Protein AF-A0A972E9D7-F1 (afdb_monomer)

Radius of gyration: 33.25 Å; Cα contacts (8 Å, |Δi|>4): 206; chains: 1; bounding box: 131×69×53 Å

Foldseek 3Di:
DDDDDDDDDDPPPDPDPPDDDDDPVNV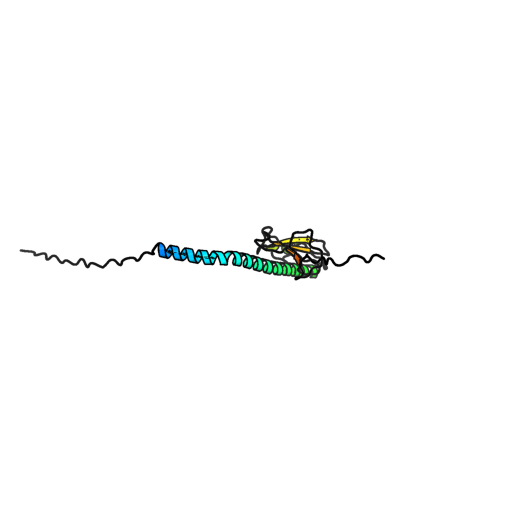VVVVVVVVVVCVVVVVVVQVVLQVQLVVVLVVVLLLQVQLQVVCCVPPVNWGAFPVVSCVVPSDPCQQVDPCHDSQWHKGWPDGDRNWTKIKTHGSDDPGSYQWIWIAIPVSATDTARDPDDQPPPDDHPPDYSPPPPPPDDDDDD

Nearest PDB structures (foldseek):
  5v23-assembly1_A  TM=5.059E-01  e=2.885E-01  Neisseria meningitidis
  8cgm-assembly2_B  TM=4.599E-01  e=3.185E+00  Porphyromonas gingivalis ATCC 33277
  4r4k-assembly1_A  TM=3.263E-01  e=5.896E+00  Bacteroides caccae ATCC 43185
  2ml5-assembly1_A  TM=3.223E-01  e=8.531E+00  Bacteroides ovatus ATCC 8483

Sequence (173 aa):
MQSSYKLQPTGENKPMKKEQGFSLIELLIVVAIIAIIAAIAVPSMLTARMAANESSAIQGCRTVCSAEMAYAAVNNQNFAPIADLVEQNFLDNRFLNTEGFNGYVYVDDDAAATTFAFEANPVQTGSTGRYNFTVAQDLVVRYGTLAPEEALAGQPIGQSADGVSSDEAPPEG

Structure (mmCIF, N/CA/C/O backbone):
data_AF-A0A972E9D7-F1
#
_entry.id   AF-A0A972E9D7-F1
#
loop_
_atom_site.group_PDB
_atom_site.id
_atom_site.type_symbol
_atom_site.label_atom_id
_atom_site.label_alt_id
_atom_site.label_comp_id
_atom_site.label_asym_id
_atom_site.label_entity_id
_atom_site.label_seq_id
_atom_site.pdbx_PDB_ins_code
_atom_site.Cartn_x
_atom_site.Cartn_y
_atom_site.Cartn_z
_atom_site.occupancy
_atom_site.B_iso_or_equiv
_atom_site.auth_seq_id
_atom_site.auth_comp_id
_atom_site.auth_asym_id
_atom_site.auth_atom_id
_atom_site.pdbx_PDB_model_num
ATOM 1 N N . MET A 1 1 ? -90.898 46.926 8.077 1.00 52.28 1 MET A N 1
ATOM 2 C CA . MET A 1 1 ? -90.171 45.731 7.599 1.00 52.28 1 MET A CA 1
ATOM 3 C C . MET A 1 1 ? -89.045 45.441 8.577 1.00 52.28 1 MET A C 1
ATOM 5 O O . MET A 1 1 ? -88.055 46.156 8.581 1.00 52.28 1 MET A O 1
ATOM 9 N N . GLN A 1 2 ? -89.249 44.478 9.478 1.00 50.06 2 GLN A N 1
ATOM 10 C CA . GLN A 1 2 ? -88.201 43.987 10.373 1.00 50.06 2 GLN A CA 1
ATOM 11 C C . GLN A 1 2 ? -87.380 42.952 9.597 1.00 50.06 2 GLN A C 1
ATOM 13 O O . GLN A 1 2 ? -87.936 41.942 9.176 1.00 50.06 2 GLN A O 1
ATOM 18 N N . SER A 1 3 ? -86.091 43.208 9.374 1.00 61.72 3 SER A N 1
ATOM 19 C CA . SER A 1 3 ? -85.165 42.194 8.863 1.00 61.72 3 SER A CA 1
ATOM 20 C C . SER A 1 3 ? -84.351 41.671 10.036 1.00 61.72 3 SER A C 1
ATOM 22 O O . SER A 1 3 ? -83.381 42.290 10.468 1.00 61.72 3 SER A O 1
ATOM 24 N N . SER A 1 4 ? -84.804 40.557 10.600 1.00 68.50 4 SER A N 1
ATOM 25 C CA . SER A 1 4 ? -84.131 39.842 11.679 1.00 68.50 4 SER A CA 1
ATOM 26 C C . SER A 1 4 ? -82.875 39.151 11.141 1.00 68.50 4 SER A C 1
ATOM 28 O O . SER A 1 4 ? -82.981 38.182 10.393 1.00 68.50 4 SER A O 1
ATOM 30 N N . TYR A 1 5 ? -81.687 39.602 11.542 1.00 64.69 5 TYR A N 1
ATOM 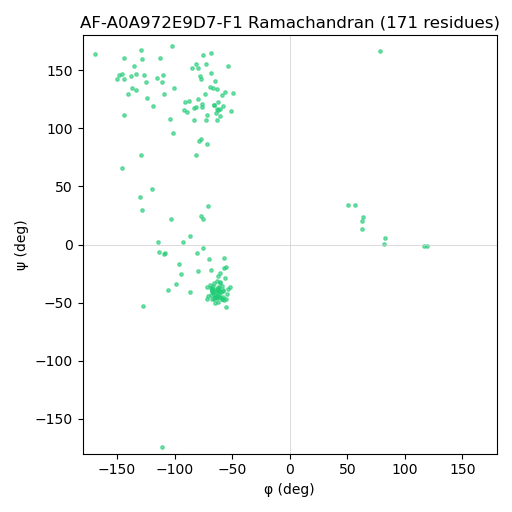31 C CA . TYR A 1 5 ? -80.457 38.830 11.350 1.00 64.69 5 TYR A CA 1
ATOM 32 C C . TYR A 1 5 ? -80.244 37.912 12.558 1.00 64.69 5 TYR A C 1
ATOM 34 O O . TYR A 1 5 ? -80.039 38.375 13.679 1.00 64.69 5 TYR A O 1
ATOM 42 N N . LYS A 1 6 ? -80.320 36.595 12.330 1.00 63.09 6 LYS A N 1
ATOM 43 C CA . LYS A 1 6 ? -79.901 35.569 13.295 1.00 63.09 6 LYS A CA 1
ATOM 44 C C . LYS A 1 6 ? -78.378 35.428 13.245 1.00 63.09 6 LYS A C 1
ATOM 46 O O . LYS A 1 6 ? -77.827 35.162 12.180 1.00 63.09 6 LYS A O 1
ATOM 51 N N . LEU A 1 7 ? -77.715 35.560 14.391 1.00 63.41 7 LEU A N 1
ATOM 52 C CA . LEU A 1 7 ? -76.295 35.241 14.554 1.00 63.41 7 LEU A CA 1
ATOM 53 C C . LEU A 1 7 ? -76.138 33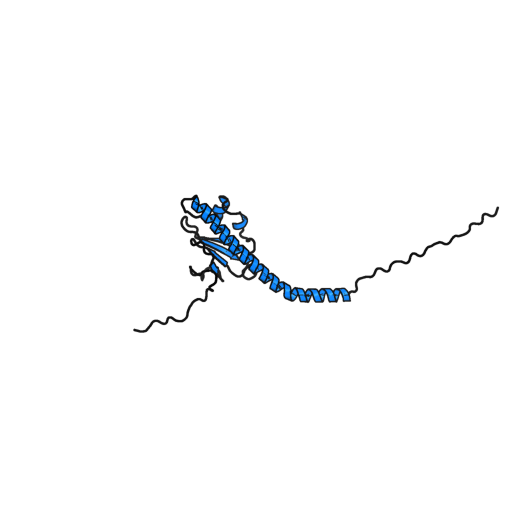.713 14.625 1.00 63.41 7 LEU A C 1
ATOM 55 O O . LEU A 1 7 ? -76.696 33.084 15.523 1.00 63.41 7 LEU A O 1
ATOM 59 N N . GLN A 1 8 ? -75.405 33.113 13.686 1.00 68.94 8 GLN A N 1
ATOM 60 C CA . GLN A 1 8 ? -74.937 31.728 13.810 1.00 68.94 8 GLN A CA 1
ATOM 61 C C . GLN A 1 8 ? -73.560 31.741 14.485 1.00 68.94 8 GLN A C 1
ATOM 63 O O . GLN A 1 8 ? -72.650 32.382 13.956 1.00 68.94 8 GLN A O 1
ATOM 68 N N . PRO A 1 9 ? -73.361 31.055 15.623 1.00 71.12 9 PRO A N 1
ATOM 69 C CA . PRO A 1 9 ? -72.030 30.809 16.140 1.00 71.12 9 PRO A CA 1
ATOM 70 C C . PRO A 1 9 ? -71.547 29.471 15.581 1.00 71.12 9 PRO A C 1
ATOM 72 O O . PRO A 1 9 ? -72.117 28.423 15.880 1.00 71.12 9 PRO A O 1
ATOM 75 N N . THR A 1 10 ? -70.491 29.465 14.773 1.00 62.78 10 THR A N 1
ATOM 76 C CA . THR A 1 10 ? -69.768 28.209 14.519 1.00 62.78 10 THR A CA 1
ATOM 77 C C . THR A 1 10 ? -68.280 28.472 14.347 1.00 62.78 10 THR A C 1
ATOM 79 O O . THR A 1 10 ? -67.698 28.291 13.286 1.00 62.78 10 THR A O 1
ATOM 82 N N . GLY A 1 11 ? -67.656 28.922 15.437 1.00 64.25 11 GLY A N 1
ATOM 83 C CA . GLY A 1 11 ? -66.232 28.696 15.649 1.00 64.25 11 GLY A CA 1
ATOM 84 C C . GLY A 1 11 ? -66.053 27.264 16.139 1.00 64.25 11 GLY A C 1
ATOM 85 O O . GLY A 1 11 ? -66.129 27.005 17.339 1.00 64.25 11 GLY A O 1
ATOM 86 N N . GLU A 1 12 ? -65.893 26.325 15.211 1.00 68.81 12 GLU A N 1
ATOM 87 C CA . GLU A 1 12 ? -65.485 24.960 15.529 1.00 68.81 12 GLU A CA 1
ATOM 88 C C . GLU A 1 12 ? -64.072 25.023 16.137 1.00 68.81 12 GLU A C 1
ATOM 90 O O . GLU A 1 12 ? -63.089 25.326 15.459 1.00 68.81 12 GLU A O 1
ATOM 95 N N . ASN A 1 13 ? -63.969 24.813 17.453 1.00 68.31 13 ASN A N 1
ATOM 96 C CA . ASN A 1 13 ? -62.692 24.774 18.159 1.00 68.31 13 ASN A CA 1
ATOM 97 C C . ASN A 1 13 ? -61.961 23.482 17.783 1.00 68.31 13 ASN A C 1
ATOM 99 O O . ASN A 1 13 ? -62.082 22.464 18.464 1.00 68.31 13 ASN A O 1
ATOM 103 N N . LYS A 1 14 ? -61.203 23.518 16.685 1.00 69.94 14 LYS A N 1
ATOM 104 C CA . LYS A 1 14 ? -60.276 22.446 16.318 1.00 69.94 14 LYS A CA 1
ATOM 105 C C . LYS A 1 14 ? -59.210 22.345 17.419 1.00 69.94 14 LYS A C 1
ATOM 107 O O . LYS A 1 14 ? -58.461 23.306 17.604 1.00 69.94 14 LYS A O 1
ATOM 112 N N . PRO A 1 15 ? -59.113 21.229 18.165 1.00 67.44 15 PRO A N 1
ATOM 113 C CA . PRO A 1 15 ? -58.107 21.103 19.208 1.00 67.44 15 PRO A CA 1
ATOM 114 C C . PRO A 1 15 ? -56.718 21.185 18.570 1.00 67.44 15 PRO A C 1
ATOM 116 O O . PRO A 1 15 ? -56.386 20.409 17.669 1.00 67.44 15 PRO A O 1
ATOM 119 N N . MET A 1 16 ? -55.910 22.148 19.020 1.00 71.19 16 MET A N 1
ATOM 120 C CA . MET A 1 16 ? -54.505 22.244 18.634 1.00 71.19 16 MET A CA 1
ATOM 121 C C . MET A 1 16 ? -53.809 20.958 19.084 1.00 71.19 16 MET A C 1
ATOM 123 O O . MET A 1 16 ? -53.772 20.649 20.278 1.00 71.19 16 MET A O 1
ATOM 127 N N . LYS A 1 17 ? -53.297 20.174 18.128 1.00 74.50 17 LYS A N 1
ATOM 128 C CA . LYS A 1 17 ? -52.457 19.013 18.433 1.00 74.50 17 LYS A CA 1
ATOM 129 C C . LYS A 1 17 ? -51.257 19.520 19.230 1.00 74.50 17 LYS A C 1
ATOM 131 O O . LYS A 1 17 ? -50.515 20.362 18.739 1.00 74.50 17 LYS A O 1
ATOM 136 N N . LYS A 1 18 ? -51.089 19.034 20.460 1.00 76.00 18 LYS A N 1
ATOM 137 C CA . LYS A 1 18 ? -49.890 19.309 21.253 1.00 76.00 18 LYS A CA 1
ATOM 138 C C . LYS A 1 18 ? -48.706 18.675 20.533 1.00 76.00 18 LYS A C 1
ATOM 140 O O . LYS A 1 18 ? -48.655 17.451 20.417 1.00 76.00 18 LYS A O 1
ATOM 145 N N . GLU A 1 19 ? -47.794 19.496 20.035 1.00 74.75 19 GLU A N 1
ATOM 146 C CA . GLU A 1 19 ? -46.501 19.016 19.563 1.00 74.75 19 GLU A CA 1
ATOM 147 C C . GLU A 1 19 ? -45.735 18.466 20.770 1.00 74.75 19 GLU A C 1
ATOM 149 O O . GLU A 1 19 ? -45.537 19.156 21.772 1.00 74.75 19 GLU A O 1
ATOM 154 N N . GLN A 1 20 ? -45.389 17.182 20.716 1.00 78.88 20 GLN A N 1
ATOM 155 C CA . GLN A 1 20 ? -44.555 16.538 21.723 1.00 78.88 20 GLN A CA 1
ATOM 156 C C . GLN A 1 20 ? -43.098 16.848 21.371 1.00 78.88 20 GLN A C 1
ATOM 158 O O . GLN A 1 20 ? -42.581 16.350 20.374 1.00 78.88 20 GLN A O 1
ATOM 163 N N . GLY A 1 21 ? -42.466 17.727 22.151 1.00 79.31 21 GLY A N 1
ATOM 164 C CA . GLY A 1 21 ? -41.040 18.028 22.039 1.00 79.31 21 GLY A CA 1
ATOM 165 C C . GLY A 1 21 ? -40.178 16.968 22.727 1.00 79.31 21 GLY A C 1
ATOM 166 O O . GLY A 1 21 ? -40.615 16.336 23.686 1.00 79.31 21 GLY A O 1
ATOM 167 N N . PHE A 1 22 ? -38.951 16.800 22.238 1.00 81.69 22 PHE A N 1
ATOM 168 C CA . PHE A 1 22 ? -37.942 15.914 22.823 1.00 81.69 22 PHE A CA 1
ATOM 169 C C . PHE A 1 22 ? -37.456 16.477 24.166 1.00 81.69 22 PHE A C 1
ATOM 171 O O . PHE A 1 22 ? -37.183 17.676 24.279 1.00 81.69 22 PHE A O 1
ATOM 178 N N . SER A 1 23 ? -37.339 15.641 25.193 1.00 91.19 23 SER A N 1
ATOM 179 C CA . SER A 1 23 ? -36.827 16.057 26.495 1.00 91.19 23 SER A CA 1
ATOM 180 C C . SER A 1 23 ? -35.301 16.173 26.483 1.00 91.19 23 SER A C 1
ATOM 182 O O . SER A 1 23 ? -34.595 15.370 25.875 1.00 91.19 23 SER A O 1
ATOM 184 N N . LEU A 1 24 ? -34.753 17.140 27.226 1.00 90.31 24 LEU A N 1
ATOM 185 C CA . LEU A 1 24 ? -33.299 17.282 27.379 1.00 90.31 24 LEU A CA 1
ATOM 186 C C . LEU A 1 24 ? -32.666 16.040 28.023 1.00 90.31 24 LEU A C 1
ATOM 188 O O . LEU A 1 24 ? -31.545 15.682 27.674 1.00 90.31 24 LEU A O 1
ATOM 192 N N . ILE A 1 25 ? -33.385 15.356 28.922 1.00 93.62 25 ILE A N 1
ATOM 193 C CA . ILE A 1 25 ? -32.884 14.119 29.541 1.00 93.62 25 ILE A CA 1
ATOM 194 C C . ILE A 1 25 ? -32.804 12.967 28.536 1.00 93.62 25 ILE A C 1
ATOM 196 O O . ILE A 1 25 ? -31.868 12.173 28.589 1.00 93.62 25 ILE A O 1
ATOM 200 N N . GLU A 1 26 ? -33.746 12.906 27.591 1.00 92.00 26 GLU A N 1
ATOM 201 C CA . GLU A 1 26 ? -33.737 11.904 26.523 1.00 92.00 26 GLU A CA 1
ATOM 202 C C . GLU A 1 26 ? -32.513 12.117 25.633 1.00 92.00 26 GLU A C 1
ATOM 204 O O . GLU A 1 26 ? -31.810 11.164 25.309 1.00 92.00 26 GLU A O 1
ATOM 209 N N . LEU A 1 27 ? -32.180 13.375 25.328 1.00 91.81 27 LEU A N 1
ATOM 210 C CA . LEU A 1 27 ? -30.985 13.696 24.550 1.00 91.81 27 LEU A CA 1
ATOM 211 C C . LEU A 1 27 ? -29.695 13.375 25.314 1.00 91.81 27 LEU A C 1
ATOM 213 O O . LEU A 1 27 ? -28.756 12.836 24.730 1.00 91.81 27 LEU A O 1
ATOM 217 N N . LEU A 1 28 ? -29.657 13.661 26.618 1.00 94.12 28 LEU A N 1
ATOM 218 C CA . LEU A 1 28 ? -28.495 13.409 27.474 1.00 94.12 28 LEU A CA 1
ATOM 219 C C . LEU A 1 28 ? -28.132 11.922 27.560 1.00 94.12 28 LEU A C 1
ATOM 221 O O . LEU A 1 28 ? -26.956 11.570 27.467 1.00 94.12 28 LEU A O 1
ATOM 225 N N . ILE A 1 29 ? -29.123 11.040 27.699 1.00 94.75 29 ILE A N 1
ATOM 226 C CA . ILE A 1 29 ? -28.870 9.593 27.757 1.00 94.75 29 ILE A CA 1
ATOM 227 C C . ILE A 1 29 ? -28.363 9.083 26.402 1.00 94.75 29 ILE A C 1
ATOM 229 O O . ILE A 1 29 ? -27.447 8.261 26.356 1.00 94.75 29 ILE A O 1
ATOM 233 N N . VAL A 1 30 ? -28.899 9.603 25.294 1.00 95.44 30 VAL A N 1
ATOM 234 C CA . VAL A 1 30 ? -28.471 9.212 23.942 1.00 95.44 30 VAL A CA 1
ATOM 235 C C . VAL A 1 30 ? -27.001 9.559 23.706 1.00 95.44 30 VAL A C 1
ATOM 237 O O . VAL A 1 30 ? -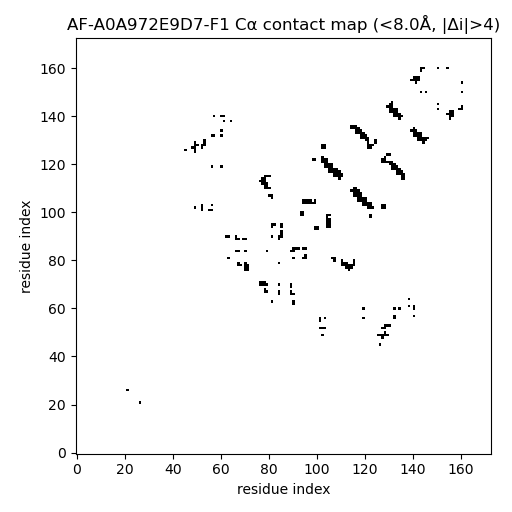26.229 8.689 23.299 1.00 95.44 30 VAL A O 1
ATOM 240 N N . VAL A 1 31 ? -26.579 10.791 24.010 1.00 96.12 31 VAL A N 1
ATOM 241 C CA . VAL A 1 31 ? -25.169 11.179 23.831 1.00 96.12 31 VAL A CA 1
ATOM 242 C C . VAL A 1 31 ? -24.237 10.416 24.773 1.00 96.12 31 VAL A C 1
ATOM 244 O O . VAL A 1 31 ? -23.129 10.071 24.367 1.00 96.12 31 VAL A O 1
ATOM 247 N N . ALA A 1 32 ? -24.688 10.079 25.988 1.00 96.56 32 ALA A N 1
ATOM 248 C CA . ALA A 1 32 ? -23.906 9.277 26.928 1.00 96.56 32 ALA A CA 1
ATOM 249 C C . ALA A 1 32 ? -23.631 7.861 26.392 1.00 96.56 32 ALA A C 1
ATOM 251 O O . ALA A 1 32 ? -22.495 7.393 26.444 1.00 96.56 32 ALA A O 1
ATOM 252 N N . ILE A 1 33 ? -24.638 7.193 25.819 1.00 96.81 33 ILE A N 1
ATOM 253 C CA . ILE A 1 33 ? -24.468 5.849 25.245 1.00 96.81 33 ILE A CA 1
ATOM 254 C C . ILE A 1 33 ? -23.577 5.897 23.996 1.00 96.81 33 ILE A C 1
ATOM 256 O O . ILE A 1 33 ? -22.672 5.071 23.862 1.00 96.81 33 ILE A O 1
ATOM 260 N N . ILE A 1 34 ? -23.774 6.882 23.109 1.00 96.56 34 ILE A N 1
ATOM 261 C CA . ILE A 1 34 ? -22.920 7.066 21.923 1.00 96.56 34 ILE A CA 1
ATOM 262 C C . ILE A 1 34 ? -21.460 7.296 22.340 1.00 96.56 34 ILE A C 1
ATOM 264 O O . ILE A 1 34 ? -20.565 6.711 21.733 1.00 96.56 34 ILE A O 1
ATOM 268 N N . ALA A 1 35 ? -21.205 8.079 23.395 1.00 97.19 35 ALA A N 1
ATOM 269 C CA . ALA A 1 35 ? -19.855 8.322 23.902 1.00 97.19 35 ALA A CA 1
ATOM 270 C C . ALA A 1 35 ? -19.169 7.038 24.407 1.00 97.19 35 ALA A C 1
ATOM 272 O O . ALA A 1 35 ? -17.990 6.831 24.125 1.00 97.19 35 ALA A O 1
ATOM 273 N N . ILE A 1 36 ? -19.902 6.147 25.088 1.00 96.75 36 ILE A N 1
ATOM 274 C CA . ILE A 1 36 ? -19.372 4.849 25.544 1.00 96.75 36 ILE A CA 1
ATOM 275 C C . ILE A 1 36 ? -18.999 3.964 24.348 1.00 96.75 36 ILE A C 1
ATOM 277 O O . ILE A 1 36 ? -17.912 3.385 24.322 1.00 96.75 36 ILE A O 1
ATOM 281 N N . ILE A 1 37 ? -19.872 3.885 23.338 1.00 96.94 37 ILE A N 1
ATOM 282 C CA . ILE A 1 37 ? -19.607 3.104 22.121 1.00 96.94 37 ILE A CA 1
ATOM 283 C C . ILE A 1 37 ? -18.395 3.679 21.379 1.00 96.94 37 ILE A C 1
ATOM 285 O O . ILE A 1 37 ? -17.495 2.930 21.000 1.00 96.94 37 ILE A O 1
ATOM 289 N N . ALA A 1 38 ? -18.339 5.002 21.206 1.00 96.00 38 ALA A N 1
ATOM 290 C CA . ALA A 1 38 ? -17.246 5.679 20.516 1.00 96.00 38 ALA A CA 1
ATOM 291 C C . ALA A 1 38 ? -15.894 5.457 21.212 1.00 96.00 38 ALA A C 1
ATOM 293 O O . ALA A 1 38 ? -14.903 5.202 20.531 1.00 96.00 38 ALA A O 1
ATOM 294 N N . ALA A 1 39 ? -15.853 5.478 22.548 1.00 95.56 39 ALA A N 1
ATOM 295 C CA . ALA A 1 39 ? -14.625 5.261 23.313 1.00 95.56 39 ALA A CA 1
ATOM 296 C C . ALA A 1 39 ? -13.968 3.896 23.028 1.00 95.56 39 ALA A C 1
ATOM 298 O O . ALA A 1 39 ? -12.744 3.804 22.984 1.00 95.56 39 ALA A O 1
ATOM 299 N N . ILE A 1 40 ? -14.766 2.849 22.792 1.00 94.31 40 ILE A N 1
ATOM 300 C CA . ILE A 1 40 ? -14.269 1.504 22.455 1.00 94.31 40 ILE A CA 1
ATOM 301 C C . ILE A 1 40 ? -14.028 1.375 20.944 1.00 94.31 40 ILE A C 1
ATOM 303 O O . ILE A 1 40 ? -13.035 0.794 20.504 1.00 94.31 40 ILE A O 1
ATOM 307 N N . ALA A 1 41 ? -14.928 1.931 20.131 1.00 94.25 41 ALA A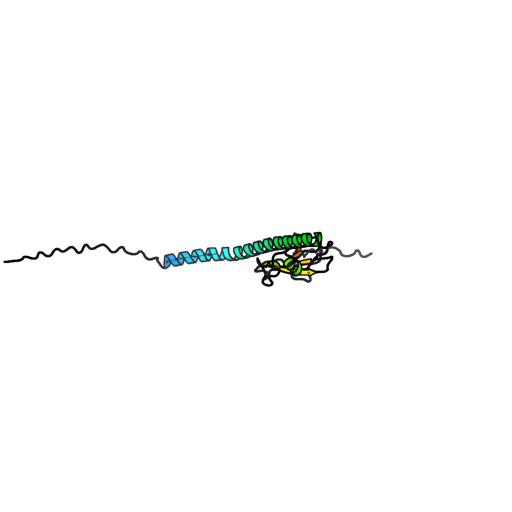 N 1
ATOM 308 C CA . ALA A 1 41 ? -14.903 1.767 18.684 1.00 94.25 41 ALA A CA 1
ATOM 309 C C . ALA A 1 41 ? -13.741 2.518 18.021 1.00 94.25 41 ALA A C 1
ATOM 311 O O . ALA A 1 41 ? -13.058 1.943 17.175 1.00 94.25 41 ALA A O 1
ATOM 312 N N . VAL A 1 42 ? -13.477 3.768 18.411 1.00 92.44 42 VAL A N 1
ATOM 313 C CA . VAL A 1 42 ? -12.454 4.623 17.781 1.00 92.44 42 VAL A CA 1
ATOM 314 C C . VAL A 1 42 ? -11.057 3.980 17.762 1.00 92.44 42 VAL A C 1
ATOM 316 O O . VAL A 1 42 ? -10.509 3.852 16.665 1.00 92.44 42 VAL A O 1
ATOM 319 N N . PRO A 1 43 ? -10.468 3.511 18.882 1.00 87.88 43 PRO A N 1
ATOM 320 C CA . PRO A 1 43 ? -9.134 2.902 18.845 1.00 87.88 43 PRO A CA 1
ATOM 321 C C . PRO A 1 43 ? -9.090 1.628 17.985 1.00 87.88 43 PRO A C 1
ATOM 323 O O . PRO A 1 43 ? -8.141 1.423 17.221 1.00 87.88 43 PRO A O 1
ATOM 326 N N . SER A 1 44 ? -10.142 0.800 18.043 1.00 90.62 44 SER A N 1
ATOM 327 C CA . SER A 1 44 ? -10.242 -0.408 17.212 1.00 90.62 44 SER A CA 1
ATOM 328 C C . SER A 1 44 ? -10.330 -0.077 15.717 1.00 90.62 44 SER A C 1
ATOM 330 O O . SER A 1 44 ? -9.678 -0.721 14.898 1.00 90.62 44 SER A O 1
ATOM 332 N N . MET A 1 45 ? -11.060 0.985 15.361 1.00 91.75 45 MET A N 1
ATOM 333 C CA . MET A 1 45 ? -11.216 1.453 13.987 1.00 91.75 45 MET A CA 1
ATOM 334 C C . MET A 1 45 ? -9.907 2.013 13.425 1.00 91.75 45 MET A C 1
ATOM 336 O O . MET A 1 45 ? -9.607 1.783 12.255 1.00 91.75 45 MET A O 1
ATOM 340 N N . LEU A 1 46 ? -9.113 2.714 14.240 1.00 90.38 46 LEU A N 1
ATOM 341 C CA . LEU A 1 46 ? -7.790 3.199 13.834 1.00 90.38 46 LEU A CA 1
ATOM 342 C C . LEU A 1 46 ? -6.844 2.034 13.519 1.00 90.38 46 LEU A C 1
ATOM 344 O O . LEU A 1 46 ? -6.189 2.035 12.481 1.00 90.38 46 LEU A O 1
ATOM 348 N N . THR A 1 47 ? -6.842 0.994 14.357 1.00 89.94 47 THR A N 1
ATOM 349 C CA . THR A 1 47 ? -6.021 -0.204 14.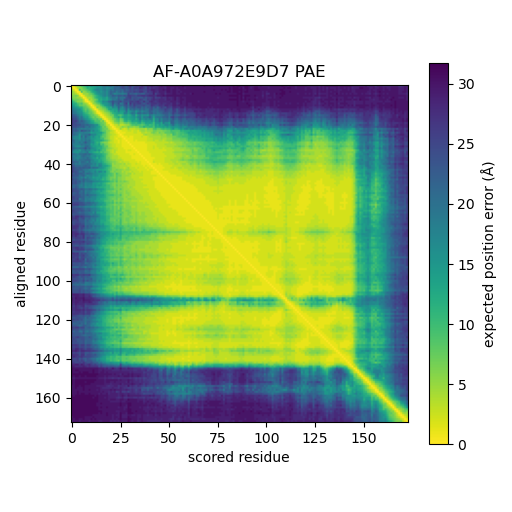115 1.00 89.94 47 THR A CA 1
ATOM 350 C C . THR A 1 47 ? -6.497 -0.980 12.887 1.00 89.94 47 THR A C 1
ATOM 352 O O . THR A 1 47 ? -5.679 -1.402 12.074 1.00 89.94 47 THR A O 1
ATOM 355 N N . ALA A 1 48 ? -7.813 -1.115 12.699 1.00 92.25 48 ALA A N 1
ATOM 356 C CA . ALA A 1 48 ? -8.382 -1.755 11.515 1.00 92.25 48 ALA A CA 1
ATOM 357 C C . ALA A 1 48 ? -8.027 -1.003 10.221 1.00 92.25 48 ALA A C 1
ATOM 359 O O . ALA A 1 48 ? -7.738 -1.629 9.203 1.00 92.25 48 ALA A O 1
ATOM 360 N N . ARG A 1 49 ? -8.007 0.337 10.259 1.00 95.25 49 ARG A N 1
ATOM 361 C CA . ARG A 1 49 ? -7.573 1.167 9.127 1.00 95.25 49 ARG A CA 1
ATOM 362 C C . ARG A 1 49 ? -6.097 0.967 8.799 1.00 95.25 49 ARG A C 1
ATOM 364 O O . ARG A 1 49 ? -5.785 0.787 7.630 1.00 95.25 49 ARG A O 1
ATOM 371 N N . MET A 1 50 ? -5.215 0.938 9.800 1.00 93.69 50 MET A N 1
ATOM 372 C CA . MET A 1 50 ? -3.792 0.647 9.573 1.00 93.69 50 MET A CA 1
ATOM 373 C C . MET A 1 50 ? -3.592 -0.726 8.924 1.00 93.69 50 MET A C 1
ATOM 375 O O . MET A 1 50 ? -2.909 -0.821 7.912 1.00 93.69 50 MET A O 1
ATOM 379 N N . ALA A 1 51 ? -4.260 -1.768 9.426 1.00 92.56 51 ALA A N 1
ATOM 380 C CA . ALA A 1 51 ? -4.175 -3.107 8.838 1.00 92.56 51 ALA A CA 1
ATOM 381 C C . ALA A 1 51 ? -4.707 -3.155 7.390 1.00 92.56 51 ALA A C 1
ATOM 383 O O . ALA A 1 51 ? -4.165 -3.859 6.537 1.00 92.56 51 ALA A O 1
ATOM 384 N N . ALA A 1 52 ? -5.764 -2.393 7.088 1.00 96.06 52 ALA A N 1
ATOM 385 C CA . ALA A 1 52 ? -6.284 -2.272 5.727 1.00 96.06 52 ALA A CA 1
ATOM 386 C C . ALA A 1 52 ? -5.288 -1.564 4.792 1.00 96.06 52 ALA A C 1
ATOM 388 O O . ALA A 1 52 ? -5.088 -2.009 3.661 1.00 96.06 52 ALA A O 1
ATOM 389 N N . ASN A 1 53 ? -4.637 -0.504 5.273 1.00 97.25 53 ASN A N 1
ATOM 390 C CA . ASN A 1 53 ? -3.599 0.211 4.537 1.00 97.25 53 ASN A CA 1
ATOM 391 C C . ASN A 1 53 ? -2.374 -0.680 4.291 1.00 97.25 53 ASN A C 1
ATOM 393 O O . ASN A 1 53 ? -1.912 -0.762 3.160 1.00 97.25 53 ASN A O 1
ATOM 397 N N . GLU A 1 54 ? -1.909 -1.422 5.299 1.00 95.38 54 GLU A N 1
ATOM 398 C CA . GLU A 1 54 ? -0.816 -2.402 5.182 1.00 95.38 54 GLU A CA 1
ATOM 399 C C . GLU A 1 54 ? -1.131 -3.483 4.138 1.00 95.38 54 GLU A C 1
ATOM 401 O O . GLU A 1 54 ? -0.319 -3.783 3.264 1.00 95.38 54 GLU A O 1
ATOM 406 N N . SER A 1 55 ? -2.352 -4.026 4.161 1.00 96.25 55 SER A N 1
ATOM 407 C CA . SER A 1 55 ? -2.812 -4.979 3.146 1.00 96.25 55 SER A CA 1
ATOM 408 C C . SER A 1 55 ? -2.843 -4.362 1.743 1.00 96.25 55 SER A C 1
ATOM 410 O O . SER A 1 55 ? -2.468 -5.014 0.762 1.00 96.25 55 SER A O 1
ATOM 412 N N . SER A 1 56 ? -3.258 -3.096 1.624 1.00 97.69 56 SER A N 1
ATOM 413 C CA . SER A 1 56 ? -3.197 -2.365 0.356 1.00 97.69 56 SER A CA 1
ATOM 414 C C . SER A 1 56 ? -1.758 -2.110 -0.089 1.00 97.69 56 SER A C 1
ATOM 416 O O . SER A 1 56 ? -1.505 -2.143 -1.291 1.00 97.69 56 SER A O 1
ATOM 418 N N . ALA A 1 57 ? -0.835 -1.861 0.839 1.00 97.31 57 ALA A N 1
ATOM 419 C CA . ALA A 1 57 ? 0.569 -1.620 0.543 1.00 97.31 57 ALA A CA 1
ATOM 420 C C . ALA A 1 57 ? 1.227 -2.872 -0.039 1.00 97.31 57 ALA A C 1
ATOM 422 O O . ALA A 1 57 ? 1.819 -2.817 -1.109 1.00 97.31 57 ALA A O 1
ATOM 423 N N . ILE A 1 58 ? 0.999 -4.035 0.579 1.00 96.12 58 ILE A N 1
ATOM 424 C CA . ILE A 1 58 ? 1.480 -5.330 0.072 1.00 96.12 58 ILE A CA 1
ATOM 425 C C . ILE A 1 58 ? 0.946 -5.608 -1.344 1.00 96.12 58 ILE A C 1
ATOM 427 O O . ILE A 1 58 ? 1.669 -6.123 -2.201 1.00 96.12 58 ILE A O 1
ATOM 431 N N . GLN A 1 59 ? -0.318 -5.271 -1.619 1.00 97.56 59 GLN A N 1
ATOM 432 C CA . GLN A 1 59 ? -0.891 -5.382 -2.966 1.00 97.56 59 GLN A CA 1
ATOM 433 C C . GLN A 1 59 ? -0.256 -4.390 -3.949 1.00 97.56 59 GLN A C 1
ATOM 435 O O . GLN A 1 59 ? 0.008 -4.752 -5.098 1.00 97.56 59 GLN A O 1
ATOM 440 N N . GLY A 1 60 ? 0.031 -3.166 -3.507 1.00 97.69 60 GLY A N 1
ATOM 441 C CA . GLY A 1 60 ? 0.769 -2.184 -4.293 1.00 97.69 60 GLY A CA 1
ATOM 442 C C . GLY A 1 60 ? 2.179 -2.664 -4.627 1.00 97.69 60 GLY A C 1
ATOM 443 O O . GLY A 1 60 ? 2.544 -2.645 -5.796 1.00 97.69 60 GLY A O 1
ATOM 444 N N . CYS A 1 61 ? 2.914 -3.229 -3.664 1.00 96.81 61 CYS A N 1
ATOM 445 C CA . CYS A 1 61 ? 4.223 -3.838 -3.904 1.00 96.81 61 CYS A CA 1
ATOM 446 C C . CYS A 1 61 ? 4.153 -4.911 -5.000 1.00 96.81 61 CYS A C 1
ATOM 448 O O . CYS A 1 61 ? 4.930 -4.892 -5.949 1.00 96.81 61 CYS A O 1
ATOM 450 N N . ARG A 1 62 ? 3.166 -5.815 -4.934 1.00 96.56 62 ARG A N 1
ATOM 451 C CA . ARG A 1 62 ? 2.952 -6.839 -5.977 1.00 96.56 62 ARG A CA 1
ATOM 452 C C . ARG A 1 62 ? 2.604 -6.238 -7.342 1.00 96.56 62 ARG A C 1
ATOM 454 O O . ARG A 1 62 ? 2.950 -6.819 -8.370 1.00 96.56 62 ARG A O 1
ATOM 461 N N . THR A 1 63 ? 1.921 -5.095 -7.354 1.00 97.88 63 THR A N 1
ATOM 462 C CA . THR A 1 63 ? 1.595 -4.362 -8.583 1.00 97.88 63 THR A CA 1
ATOM 463 C C . THR A 1 63 ? 2.861 -3.793 -9.218 1.00 97.88 63 THR A C 1
ATOM 465 O O . THR A 1 63 ? 3.079 -4.027 -10.403 1.00 97.88 63 THR A O 1
ATOM 468 N N . VAL A 1 64 ? 3.733 -3.151 -8.431 1.00 96.75 64 VAL A N 1
ATOM 469 C CA . VAL A 1 64 ? 5.038 -2.658 -8.906 1.00 96.75 64 VAL A CA 1
ATOM 470 C C . VAL A 1 64 ? 5.904 -3.816 -9.411 1.00 96.75 64 VAL A C 1
ATOM 472 O O . VAL A 1 64 ? 6.394 -3.750 -10.531 1.00 96.75 64 VAL A O 1
ATOM 475 N N . CYS A 1 65 ? 5.984 -4.937 -8.680 1.00 95.31 65 CYS A N 1
ATOM 476 C CA . CYS A 1 65 ? 6.698 -6.139 -9.145 1.00 95.31 65 CYS A CA 1
ATOM 477 C C . CYS A 1 65 ? 6.200 -6.622 -10.513 1.00 95.31 65 CYS A C 1
ATOM 479 O O . CYS A 1 65 ? 6.979 -7.025 -11.370 1.00 95.31 65 CYS A O 1
ATOM 481 N N . SER A 1 66 ? 4.879 -6.623 -10.710 1.00 96.88 66 SER A N 1
ATOM 482 C CA . SER A 1 66 ? 4.281 -7.068 -11.971 1.00 96.88 66 SER A CA 1
ATOM 483 C C . SER A 1 66 ? 4.598 -6.100 -13.113 1.00 96.88 66 SER A C 1
ATOM 485 O O . SER A 1 66 ? 4.838 -6.551 -14.232 1.00 96.88 66 SER A O 1
ATOM 487 N N . ALA A 1 67 ? 4.627 -4.794 -12.832 1.00 97.12 67 ALA A N 1
ATOM 488 C CA . ALA A 1 67 ? 5.020 -3.764 -13.789 1.00 97.12 67 ALA A CA 1
ATOM 489 C C . ALA A 1 67 ? 6.496 -3.902 -14.192 1.00 97.12 67 ALA A C 1
ATOM 491 O O . ALA A 1 67 ? 6.790 -3.920 -15.383 1.00 97.12 67 ALA A O 1
ATOM 492 N N . GLU A 1 68 ? 7.391 -4.112 -13.225 1.00 95.44 68 GLU A N 1
ATOM 493 C CA . GLU A 1 68 ? 8.818 -4.365 -13.461 1.00 95.44 68 GLU A CA 1
ATOM 494 C C . GLU A 1 68 ? 9.048 -5.604 -14.323 1.00 95.44 68 GLU A C 1
ATOM 496 O O . GLU A 1 68 ? 9.762 -5.565 -15.321 1.00 95.44 68 GLU A O 1
ATOM 501 N N . MET A 1 69 ? 8.371 -6.711 -14.008 1.00 95.38 69 MET A N 1
ATOM 502 C CA . MET A 1 69 ? 8.473 -7.935 -14.805 1.00 95.38 69 MET A CA 1
ATOM 503 C C . MET A 1 69 ? 7.948 -7.747 -16.234 1.00 95.38 69 MET A C 1
ATOM 505 O O . MET A 1 69 ? 8.524 -8.286 -17.182 1.00 95.38 69 MET A O 1
ATOM 509 N N . ALA A 1 70 ? 6.867 -6.982 -16.409 1.00 97.00 70 ALA A N 1
ATOM 510 C CA . ALA A 1 70 ? 6.335 -6.656 -17.729 1.00 97.00 70 ALA A CA 1
ATOM 511 C C . ALA A 1 70 ? 7.290 -5.749 -18.523 1.00 97.00 70 ALA A C 1
ATOM 513 O O . ALA A 1 70 ? 7.488 -5.969 -19.719 1.00 97.00 70 ALA A O 1
ATOM 514 N N . TYR A 1 71 ? 7.913 -4.777 -17.858 1.00 96.12 71 TYR A N 1
ATOM 515 C CA . TYR A 1 71 ? 8.914 -3.896 -18.445 1.00 96.12 71 TYR A CA 1
ATOM 516 C C . TYR A 1 71 ? 10.171 -4.672 -18.866 1.00 96.12 71 TYR A C 1
ATOM 518 O O . TYR A 1 71 ? 10.588 -4.602 -20.026 1.00 96.12 71 TYR A O 1
ATOM 526 N N . ALA A 1 72 ? 10.726 -5.492 -17.972 1.00 94.69 72 ALA A N 1
ATOM 527 C CA . ALA A 1 72 ? 11.917 -6.301 -18.217 1.00 94.69 72 ALA A CA 1
ATOM 528 C C . ALA A 1 72 ? 11.732 -7.303 -19.369 1.00 94.69 72 ALA A C 1
ATOM 530 O O . ALA A 1 72 ? 12.672 -7.577 -20.126 1.00 94.69 72 ALA A O 1
ATOM 531 N N . ALA A 1 73 ? 10.513 -7.822 -19.556 1.00 96.19 73 ALA A N 1
ATOM 532 C CA . ALA A 1 73 ? 10.182 -8.728 -20.655 1.00 96.19 73 ALA A CA 1
ATOM 533 C C . ALA A 1 73 ? 10.362 -8.097 -22.048 1.00 96.19 73 ALA A C 1
ATOM 535 O O . ALA A 1 73 ? 10.625 -8.823 -23.007 1.00 96.19 73 ALA A O 1
ATOM 536 N N . VAL A 1 74 ? 10.249 -6.769 -22.169 1.00 96.88 74 VAL A N 1
ATOM 537 C CA . VAL A 1 74 ? 10.373 -6.051 -23.451 1.00 96.88 74 VAL A CA 1
ATOM 538 C C . VAL A 1 74 ? 11.605 -5.143 -23.535 1.00 96.88 74 VAL A C 1
ATOM 540 O O . VAL A 1 74 ? 11.921 -4.660 -24.619 1.00 96.88 74 VAL A O 1
ATOM 543 N N . ASN A 1 75 ? 12.351 -4.977 -22.436 1.00 95.44 75 ASN A N 1
ATOM 544 C CA . ASN A 1 75 ? 13.523 -4.097 -22.339 1.00 95.44 75 ASN A CA 1
ATOM 545 C C . ASN A 1 75 ? 14.817 -4.847 -21.984 1.00 95.44 75 ASN A C 1
ATOM 547 O O . ASN A 1 75 ? 15.576 -4.424 -21.120 1.00 95.44 75 ASN A O 1
ATOM 551 N N . ASN A 1 76 ? 15.102 -5.963 -22.662 1.00 94.50 76 ASN A N 1
ATOM 552 C CA . ASN A 1 76 ? 16.356 -6.721 -22.503 1.00 94.50 76 ASN A CA 1
ATOM 553 C C . ASN A 1 76 ? 16.650 -7.194 -21.064 1.00 94.50 76 ASN A C 1
ATOM 555 O O . ASN A 1 76 ? 17.813 -7.277 -20.684 1.00 94.50 76 ASN A O 1
ATOM 559 N N . GLN A 1 77 ? 15.615 -7.527 -20.283 1.00 92.62 77 GLN A N 1
ATOM 560 C CA . GLN A 1 77 ? 15.739 -7.890 -18.862 1.00 92.62 77 GLN A CA 1
ATOM 561 C C . GLN A 1 77 ? 16.277 -6.759 -17.972 1.00 92.62 77 GLN A C 1
ATOM 563 O O . GLN A 1 77 ? 16.755 -7.027 -16.872 1.00 92.62 77 GLN A O 1
ATOM 568 N N . ASN A 1 78 ? 16.176 -5.511 -18.435 1.00 93.31 78 ASN A N 1
ATOM 569 C CA . ASN A 1 78 ? 16.453 -4.352 -17.605 1.00 93.31 78 ASN A CA 1
ATOM 570 C C . ASN A 1 78 ? 15.220 -3.945 -16.797 1.00 93.31 78 ASN A C 1
ATOM 572 O O . ASN A 1 78 ? 14.091 -4.120 -17.254 1.00 93.31 78 ASN A O 1
ATOM 576 N N . PHE A 1 79 ? 15.461 -3.340 -15.644 1.00 92.56 79 PHE A N 1
ATOM 577 C CA . PHE A 1 79 ? 14.454 -2.733 -14.779 1.00 92.56 79 PHE A CA 1
ATOM 578 C C . PHE A 1 79 ? 14.459 -1.213 -14.926 1.00 92.56 79 PHE A C 1
ATOM 580 O O . PHE A 1 79 ? 15.328 -0.652 -15.609 1.00 92.56 79 PHE A O 1
ATOM 587 N N . ALA A 1 80 ? 13.466 -0.554 -14.338 1.00 93.88 80 ALA A N 1
ATOM 588 C CA . ALA A 1 80 ? 13.334 0.890 -14.433 1.00 93.88 80 ALA A CA 1
ATOM 589 C C . ALA A 1 80 ? 12.767 1.502 -13.146 1.00 93.88 80 ALA A C 1
ATOM 591 O O . ALA A 1 80 ? 11.895 0.900 -12.533 1.00 93.88 80 ALA A O 1
ATOM 592 N N . PRO A 1 81 ? 13.185 2.727 -12.778 1.00 94.44 81 PRO A N 1
ATOM 593 C CA . PRO A 1 81 ? 12.577 3.442 -11.662 1.00 94.44 81 PRO A CA 1
ATOM 594 C C . PRO A 1 81 ? 11.052 3.550 -11.810 1.00 94.44 81 PRO A C 1
ATOM 596 O O . PRO A 1 81 ? 10.527 3.633 -12.927 1.00 94.44 81 PRO A O 1
ATOM 599 N N . ILE A 1 82 ? 10.334 3.666 -10.689 1.00 95.25 82 ILE A N 1
ATOM 600 C CA . ILE A 1 82 ? 8.867 3.811 -10.665 1.00 95.25 82 ILE A CA 1
ATOM 601 C C . ILE A 1 82 ? 8.387 4.950 -11.586 1.00 95.25 82 ILE A C 1
ATOM 603 O O . ILE A 1 82 ? 7.354 4.815 -12.247 1.00 95.25 82 ILE A O 1
ATOM 607 N N . ALA A 1 83 ? 9.136 6.055 -11.670 1.00 96.00 83 ALA A N 1
ATOM 608 C CA . ALA A 1 83 ? 8.847 7.176 -12.572 1.00 96.00 83 ALA A CA 1
ATOM 609 C C . ALA A 1 83 ? 8.765 6.757 -14.046 1.00 96.00 83 ALA A C 1
ATOM 611 O O . ALA A 1 83 ? 7.787 7.078 -14.726 1.00 96.00 83 ALA A O 1
ATOM 612 N N . ASP A 1 84 ? 9.738 5.981 -14.510 1.00 96.06 84 ASP A N 1
ATOM 613 C CA . ASP A 1 84 ? 9.830 5.530 -15.895 1.00 96.06 84 ASP A CA 1
ATOM 614 C C . ASP A 1 84 ? 8.755 4.476 -16.199 1.00 96.06 84 ASP A C 1
ATOM 616 O O . ASP A 1 84 ? 8.165 4.480 -17.282 1.00 96.06 84 ASP A O 1
ATOM 620 N N . LEU A 1 85 ? 8.436 3.603 -15.232 1.00 96.38 85 LEU A N 1
ATOM 621 C CA . LEU A 1 85 ? 7.329 2.646 -15.359 1.00 96.38 85 LEU A CA 1
ATOM 622 C C . LEU A 1 85 ? 5.982 3.356 -15.536 1.00 96.38 85 LEU A C 1
ATOM 624 O O . LEU A 1 85 ? 5.127 2.885 -16.292 1.00 96.38 85 LEU A O 1
ATOM 628 N N . VAL A 1 86 ? 5.782 4.486 -14.855 1.00 97.62 86 VAL A N 1
ATOM 629 C CA . VAL A 1 86 ? 4.581 5.312 -15.012 1.00 97.62 86 VAL A CA 1
ATOM 630 C C . VAL A 1 86 ? 4.586 6.044 -16.350 1.00 97.62 86 VAL A C 1
ATOM 632 O O . VAL A 1 86 ? 3.582 5.998 -17.061 1.00 97.62 86 VAL A O 1
ATOM 635 N N . GLU A 1 87 ? 5.699 6.671 -16.737 1.00 97.62 87 GLU A N 1
ATOM 636 C CA . GLU A 1 87 ? 5.818 7.372 -18.024 1.00 97.62 87 GLU A CA 1
ATOM 637 C C . GLU A 1 87 ? 5.540 6.432 -19.209 1.00 97.62 87 GLU A C 1
ATOM 639 O O . GLU A 1 87 ? 4.843 6.788 -20.164 1.00 97.62 87 GLU A O 1
ATOM 644 N N . GLN A 1 88 ? 6.014 5.189 -19.112 1.00 96.88 88 GLN A N 1
ATOM 645 C CA . GLN A 1 88 ? 5.833 4.160 -20.132 1.00 96.88 88 GLN A CA 1
ATOM 646 C C . GLN A 1 88 ? 4.524 3.363 -19.986 1.00 96.88 88 GLN A C 1
ATOM 648 O O . GLN A 1 88 ? 4.281 2.440 -20.762 1.00 96.88 88 GLN A O 1
ATOM 653 N N . ASN A 1 89 ? 3.632 3.757 -19.070 1.00 97.44 89 ASN A N 1
ATOM 654 C CA . ASN A 1 89 ? 2.299 3.177 -18.851 1.00 97.44 89 ASN A CA 1
ATOM 655 C C . ASN A 1 89 ? 2.286 1.705 -18.388 1.00 97.44 89 ASN A C 1
ATOM 657 O O . ASN A 1 89 ? 1.283 1.010 -18.564 1.00 97.44 89 ASN A O 1
ATOM 661 N N . PHE A 1 90 ? 3.366 1.227 -17.768 1.00 97.69 90 PHE A N 1
ATOM 662 C CA . PHE A 1 90 ? 3.375 -0.056 -17.054 1.00 97.69 90 PHE A CA 1
ATOM 663 C C . PHE A 1 90 ? 2.757 0.062 -15.657 1.00 97.69 90 PHE A C 1
ATOM 665 O O . PHE A 1 90 ? 2.284 -0.932 -15.104 1.00 97.69 90 PHE A O 1
ATOM 672 N N . LEU A 1 91 ? 2.735 1.274 -15.098 1.00 97.75 91 LEU A N 1
ATOM 673 C CA . LEU A 1 91 ? 2.254 1.560 -13.754 1.00 97.75 91 LEU A CA 1
ATOM 674 C C . LEU A 1 91 ? 1.356 2.810 -13.731 1.00 97.75 91 LEU A C 1
ATOM 676 O O . LEU A 1 91 ? 1.445 3.692 -14.580 1.00 97.75 91 LEU A O 1
ATOM 680 N N . ASP A 1 92 ? 0.451 2.875 -12.758 1.00 97.44 92 ASP A N 1
ATOM 681 C CA . ASP A 1 92 ? -0.481 3.992 -12.566 1.00 97.44 92 ASP A CA 1
ATOM 682 C C . ASP A 1 92 ? 0.222 5.203 -11.918 1.00 97.44 92 ASP A C 1
ATOM 684 O O . ASP A 1 92 ? 1.019 5.043 -10.994 1.00 97.44 92 ASP A O 1
ATOM 688 N N . ASN A 1 93 ? -0.128 6.427 -12.327 1.00 97.12 93 ASN A N 1
ATOM 689 C CA . ASN A 1 93 ? 0.446 7.666 -11.786 1.00 97.12 93 ASN A CA 1
ATOM 690 C C . ASN A 1 93 ? 0.294 7.832 -10.261 1.00 97.12 93 ASN A C 1
ATOM 692 O O . ASN A 1 93 ? 1.043 8.584 -9.642 1.00 97.12 93 ASN A O 1
ATOM 696 N N . ARG A 1 94 ? -0.640 7.122 -9.617 1.00 97.00 94 ARG A N 1
ATOM 697 C CA . ARG A 1 94 ? -0.767 7.105 -8.150 1.00 97.00 94 ARG A CA 1
ATOM 698 C C . ARG A 1 94 ? 0.516 6.665 -7.442 1.00 97.00 94 ARG A C 1
ATOM 700 O O . ARG A 1 94 ? 0.749 7.129 -6.331 1.00 97.00 94 ARG A O 1
ATOM 707 N N . PHE A 1 95 ? 1.351 5.837 -8.073 1.00 97.19 95 PHE A N 1
ATOM 708 C CA . PHE A 1 95 ? 2.629 5.395 -7.506 1.00 97.19 95 PHE A CA 1
ATOM 709 C C . PHE A 1 95 ? 3.694 6.501 -7.429 1.00 97.19 95 PHE A C 1
ATOM 711 O O . PHE A 1 95 ? 4.650 6.342 -6.682 1.00 97.19 95 PHE A O 1
ATOM 718 N N . LEU A 1 96 ? 3.486 7.648 -8.091 1.00 96.81 96 LEU A N 1
ATOM 719 C CA . LEU A 1 96 ? 4.321 8.852 -7.948 1.00 96.81 96 LEU A CA 1
ATOM 720 C C . LEU A 1 96 ? 3.801 9.839 -6.897 1.00 96.81 96 LEU A C 1
ATOM 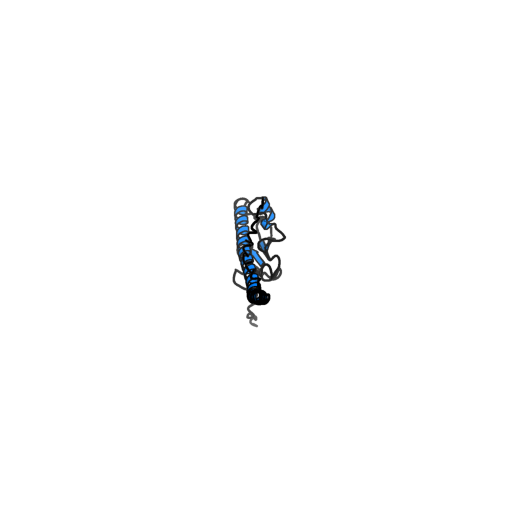722 O O . LEU A 1 96 ? 4.361 10.922 -6.733 1.00 96.81 96 LEU A O 1
ATOM 726 N N . ASN A 1 97 ? 2.704 9.521 -6.204 1.00 96.44 97 ASN A N 1
ATOM 727 C CA . ASN A 1 97 ? 2.143 10.427 -5.213 1.00 96.44 97 ASN A CA 1
ATOM 728 C C . ASN A 1 97 ? 3.019 10.472 -3.952 1.00 96.44 97 ASN A C 1
ATOM 730 O O . ASN A 1 97 ? 2.984 9.554 -3.131 1.00 96.44 97 ASN A O 1
ATOM 734 N N . THR A 1 98 ? 3.735 11.580 -3.767 1.00 94.06 98 THR A N 1
ATOM 735 C CA . THR A 1 98 ? 4.601 11.825 -2.605 1.00 94.06 98 THR A CA 1
ATOM 736 C C . THR A 1 98 ? 3.832 12.013 -1.297 1.00 94.06 98 THR A C 1
ATOM 738 O O . THR A 1 98 ? 4.388 11.775 -0.232 1.00 94.06 98 THR A O 1
ATOM 741 N N . GLU A 1 99 ? 2.549 12.382 -1.358 1.00 95.50 99 GLU A N 1
ATOM 742 C CA . GLU A 1 99 ? 1.648 12.413 -0.192 1.00 95.50 99 GLU A CA 1
ATOM 743 C C . GLU A 1 99 ? 1.090 11.018 0.144 1.00 95.50 99 GLU A C 1
ATOM 745 O O . GLU A 1 99 ? 0.416 10.820 1.156 1.00 95.50 99 GLU A O 1
ATOM 750 N N . GLY A 1 100 ? 1.357 10.041 -0.725 1.00 94.56 100 GLY A N 1
ATOM 751 C CA . GLY A 1 100 ? 0.925 8.663 -0.606 1.00 94.56 100 GLY A CA 1
ATOM 752 C C . GLY A 1 100 ? -0.528 8.425 -1.002 1.00 94.56 100 GLY A C 1
ATOM 753 O O . GLY A 1 100 ? -1.356 9.324 -1.157 1.00 94.56 100 GLY A O 1
ATOM 754 N N . PHE A 1 101 ? -0.861 7.155 -1.172 1.00 96.38 101 PHE A N 1
ATOM 755 C CA . PHE A 1 101 ? -2.226 6.693 -1.386 1.00 96.38 101 PHE A CA 1
ATOM 756 C C . PHE A 1 101 ? -2.456 5.433 -0.562 1.00 96.38 101 PHE A C 1
ATOM 758 O O . PHE A 1 101 ? -1.543 4.644 -0.330 1.00 96.38 101 PHE A O 1
ATOM 765 N N . ASN A 1 102 ? -3.678 5.272 -0.050 1.00 95.94 102 ASN A N 1
ATOM 766 C CA . ASN A 1 102 ? -4.009 4.210 0.907 1.00 95.94 102 ASN A CA 1
ATOM 767 C C . ASN A 1 102 ? -3.030 4.151 2.098 1.00 95.94 102 ASN A C 1
ATOM 769 O O . ASN A 1 102 ? -2.729 3.081 2.615 1.00 95.94 102 ASN A O 1
ATOM 773 N N . GLY A 1 103 ? -2.524 5.316 2.521 1.00 96.06 103 GLY A N 1
ATOM 774 C CA . GLY A 1 103 ? -1.647 5.455 3.680 1.00 96.06 103 GLY A CA 1
ATOM 775 C C . GLY A 1 103 ? -0.163 5.174 3.440 1.00 96.06 103 GLY A C 1
ATOM 776 O O . GLY A 1 103 ? 0.577 5.209 4.425 1.00 96.06 103 GLY A O 1
ATOM 777 N N . TYR A 1 104 ? 0.264 4.930 2.193 1.00 97.62 104 TYR A N 1
ATOM 778 C CA . TYR A 1 104 ? 1.640 4.562 1.841 1.00 97.62 104 TYR A CA 1
ATOM 779 C C . TYR A 1 104 ? 2.202 5.353 0.647 1.00 97.62 104 TYR A C 1
ATOM 781 O O . TYR A 1 104 ? 1.466 5.685 -0.283 1.00 97.62 104 TYR A O 1
ATOM 789 N N . VAL A 1 105 ? 3.509 5.616 0.675 1.00 97.12 105 VAL A N 1
ATOM 790 C CA . VAL A 1 105 ? 4.327 6.209 -0.399 1.00 97.12 105 VAL A CA 1
ATOM 791 C C . VAL A 1 105 ? 5.267 5.135 -0.936 1.00 97.12 105 VAL A C 1
ATOM 793 O O . VAL A 1 105 ? 5.803 4.363 -0.146 1.00 97.12 105 VAL A O 1
ATOM 796 N N . TYR A 1 106 ? 5.475 5.090 -2.250 1.00 96.25 106 TYR A N 1
ATOM 797 C CA . TYR A 1 106 ? 6.377 4.138 -2.898 1.00 96.25 106 TYR A CA 1
ATOM 798 C C . TYR A 1 106 ? 7.605 4.887 -3.404 1.00 96.25 106 TYR A C 1
ATOM 800 O O . TYR A 1 106 ? 7.457 5.926 -4.045 1.00 96.25 106 TYR A O 1
ATOM 808 N N . VAL A 1 107 ? 8.794 4.395 -3.073 1.00 93.19 107 VAL A N 1
ATOM 809 C CA . VAL A 1 107 ? 10.066 5.068 -3.357 1.00 93.19 107 VAL A CA 1
ATOM 810 C C . VAL A 1 107 ? 11.070 4.041 -3.863 1.00 93.19 107 VAL A C 1
ATOM 812 O O . VAL A 1 107 ? 11.171 2.960 -3.288 1.00 93.19 107 VAL A O 1
ATOM 815 N N . ASP A 1 108 ? 11.796 4.371 -4.927 1.00 91.81 108 ASP A N 1
ATOM 816 C CA . ASP A 1 108 ? 12.919 3.562 -5.408 1.00 91.81 108 ASP A CA 1
ATOM 817 C C . ASP A 1 108 ? 14.073 3.585 -4.382 1.00 91.81 108 ASP A C 1
ATOM 819 O O . ASP A 1 108 ? 14.424 4.646 -3.864 1.00 91.81 108 ASP A O 1
ATOM 823 N N . ASP A 1 109 ? 14.660 2.423 -4.097 1.00 83.50 109 ASP A N 1
ATOM 824 C CA . ASP A 1 109 ? 15.809 2.237 -3.189 1.00 83.50 109 ASP A CA 1
ATOM 825 C C . ASP A 1 109 ? 17.102 1.950 -3.981 1.00 83.50 109 ASP A C 1
ATOM 827 O O . ASP A 1 109 ? 18.162 2.507 -3.702 1.00 83.50 109 ASP A O 1
ATOM 831 N N . ASP A 1 110 ? 16.997 1.165 -5.058 1.00 74.12 110 ASP A N 1
ATOM 832 C CA . ASP A 1 110 ? 18.058 0.963 -6.049 1.00 74.12 110 ASP A CA 1
ATOM 833 C C . ASP A 1 110 ? 17.444 0.903 -7.451 1.00 74.12 110 ASP A C 1
ATOM 835 O O . ASP A 1 110 ? 16.492 0.158 -7.688 1.00 74.12 110 ASP A O 1
ATOM 839 N N . ALA A 1 111 ? 17.993 1.689 -8.378 1.00 65.56 111 ALA A N 1
ATOM 840 C CA . ALA A 1 111 ? 17.471 1.866 -9.732 1.00 65.56 111 ALA A CA 1
ATOM 841 C C . ALA A 1 111 ? 18.560 1.691 -10.805 1.00 65.56 111 ALA A C 1
ATOM 843 O O . ALA A 1 111 ? 18.642 2.457 -11.771 1.00 65.56 111 ALA A O 1
ATOM 844 N N . ALA A 1 112 ? 19.449 0.708 -10.639 1.00 76.69 112 ALA A N 1
ATOM 845 C CA . ALA A 1 112 ? 20.354 0.329 -11.719 1.00 76.69 112 ALA A CA 1
ATOM 846 C C . ALA A 1 112 ? 19.598 -0.421 -12.829 1.00 76.69 112 ALA A C 1
ATOM 848 O O . ALA A 1 112 ? 18.600 -1.078 -12.592 1.00 76.69 112 ALA A O 1
ATOM 849 N N . ALA A 1 113 ? 20.097 -0.406 -14.067 1.00 76.81 113 ALA A N 1
ATOM 850 C CA . ALA A 1 113 ? 19.392 -1.073 -15.167 1.00 76.81 113 ALA A CA 1
ATOM 851 C C . ALA A 1 113 ? 19.204 -2.591 -14.956 1.00 76.81 113 ALA A C 1
ATOM 853 O O . ALA A 1 113 ? 18.305 -3.169 -15.546 1.00 76.81 113 ALA A O 1
ATOM 854 N N . THR A 1 114 ? 20.041 -3.255 -14.151 1.00 84.25 114 THR A N 1
ATOM 855 C CA . THR A 1 114 ? 20.033 -4.722 -13.970 1.00 84.25 114 THR A CA 1
ATOM 856 C C . THR A 1 114 ? 19.505 -5.194 -12.617 1.00 84.25 114 THR A C 1
ATOM 858 O O . THR A 1 114 ? 19.374 -6.401 -12.408 1.00 84.25 114 THR A O 1
ATOM 861 N N . THR A 1 115 ? 19.245 -4.271 -11.697 1.00 84.19 115 THR A N 1
ATOM 862 C CA . THR A 1 115 ? 18.704 -4.533 -10.359 1.00 84.19 115 THR A CA 1
ATOM 863 C C . THR A 1 115 ? 17.500 -3.631 -10.153 1.00 84.19 115 THR A C 1
ATOM 865 O O . THR A 1 115 ? 17.343 -2.635 -10.842 1.00 84.19 115 THR A O 1
ATOM 868 N N . PHE A 1 116 ? 16.629 -3.968 -9.217 1.00 88.06 116 PHE A N 1
ATOM 869 C CA . PHE A 1 116 ? 15.692 -2.979 -8.716 1.00 88.06 116 PHE A CA 1
ATOM 870 C C . PHE A 1 116 ? 15.396 -3.276 -7.259 1.00 88.06 116 PHE A C 1
ATOM 872 O O . PHE A 1 116 ? 15.371 -4.438 -6.829 1.00 88.06 116 PHE A O 1
ATOM 879 N N . ALA A 1 117 ? 15.187 -2.212 -6.508 1.00 90.19 117 ALA A N 1
ATOM 880 C CA . ALA A 1 117 ? 14.626 -2.279 -5.182 1.00 90.19 117 ALA A CA 1
ATOM 881 C C . ALA A 1 117 ? 13.731 -1.067 -4.977 1.00 90.19 117 ALA A C 1
ATOM 883 O O . ALA A 1 117 ? 14.042 0.033 -5.431 1.00 90.19 117 ALA A O 1
ATOM 884 N N . PHE A 1 118 ? 12.618 -1.273 -4.290 1.00 92.12 118 PHE A N 1
ATOM 885 C CA . PHE A 1 118 ? 11.738 -0.190 -3.889 1.00 92.12 118 PHE A CA 1
ATOM 886 C C . PHE A 1 118 ? 11.136 -0.481 -2.519 1.00 92.12 118 PHE A C 1
ATOM 888 O O . PHE A 1 118 ? 11.059 -1.625 -2.051 1.00 92.12 118 PHE A O 1
ATOM 895 N N . GLU A 1 119 ? 10.654 0.579 -1.896 1.00 92.06 119 GLU A N 1
ATOM 896 C CA . GLU A 1 119 ? 10.052 0.559 -0.581 1.00 92.06 119 GLU A CA 1
ATOM 897 C C . GLU A 1 119 ? 8.652 1.171 -0.618 1.00 92.06 119 GLU A C 1
ATOM 899 O O . GLU A 1 119 ? 8.411 2.179 -1.279 1.00 92.06 119 GLU A O 1
ATOM 904 N N . ALA A 1 120 ? 7.720 0.570 0.118 1.00 95.75 120 ALA A N 1
ATOM 905 C CA . ALA A 1 120 ? 6.439 1.156 0.469 1.00 95.75 120 ALA A CA 1
ATOM 906 C C . ALA A 1 120 ? 6.481 1.610 1.934 1.00 95.75 120 ALA A C 1
ATOM 908 O O . ALA A 1 120 ? 6.427 0.797 2.861 1.00 95.75 120 ALA A O 1
ATOM 909 N N . ASN A 1 121 ? 6.525 2.922 2.134 1.00 94.19 121 ASN A N 1
ATOM 910 C CA . ASN A 1 121 ? 6.626 3.570 3.435 1.00 94.19 121 ASN A CA 1
ATOM 911 C C . ASN A 1 121 ? 5.269 4.091 3.908 1.00 94.19 121 ASN A C 1
ATOM 913 O O . ASN A 1 121 ? 4.570 4.733 3.121 1.00 94.19 121 ASN A O 1
ATOM 917 N N . PRO A 1 122 ? 4.870 3.879 5.176 1.00 95.31 122 PRO A N 1
ATOM 918 C CA . PRO A 1 122 ? 3.672 4.521 5.693 1.00 95.31 122 PRO A CA 1
ATOM 919 C C . PRO A 1 122 ? 3.864 6.044 5.682 1.00 95.31 122 PRO A C 1
ATOM 921 O O . PRO A 1 122 ? 4.879 6.548 6.153 1.00 95.31 122 PRO A O 1
ATOM 924 N N . VAL A 1 123 ? 2.863 6.787 5.200 1.00 95.25 123 VAL A N 1
ATOM 925 C CA . VAL A 1 123 ? 2.857 8.267 5.211 1.00 95.25 123 VAL A CA 1
ATOM 926 C C . VAL A 1 123 ? 3.114 8.814 6.622 1.00 95.25 123 VAL A C 1
ATOM 928 O O . VAL A 1 123 ? 3.816 9.805 6.797 1.00 95.25 123 VAL A O 1
ATOM 931 N N . GLN A 1 124 ? 2.560 8.157 7.645 1.00 92.56 124 GLN A N 1
ATOM 932 C CA . GLN A 1 124 ? 2.879 8.425 9.041 1.00 92.56 124 GLN A CA 1
ATOM 933 C C . GLN A 1 124 ? 2.871 7.125 9.849 1.00 92.56 124 GLN A C 1
ATOM 935 O O . GLN A 1 124 ? 1.814 6.531 10.099 1.00 92.56 124 GLN A O 1
ATOM 940 N N . THR A 1 125 ? 4.051 6.708 10.306 1.00 88.31 125 THR A N 1
ATOM 941 C CA . THR A 1 125 ? 4.224 5.524 11.154 1.00 88.31 125 THR A CA 1
ATOM 942 C C . THR A 1 125 ? 3.379 5.620 12.425 1.00 88.31 125 THR A C 1
ATOM 944 O O . THR A 1 125 ? 3.371 6.639 13.114 1.00 88.31 125 THR A O 1
ATOM 947 N N . GLY A 1 126 ? 2.645 4.549 12.731 1.00 85.38 126 GLY A N 1
ATOM 948 C CA . GLY A 1 126 ? 1.748 4.468 13.888 1.00 85.38 126 GLY A CA 1
ATOM 949 C C . GLY A 1 126 ? 0.374 5.115 13.682 1.00 85.38 126 GLY A C 1
ATOM 950 O O . GLY A 1 126 ? -0.447 5.085 14.597 1.00 85.38 126 GLY A O 1
ATOM 951 N N . SER A 1 127 ? 0.109 5.673 12.496 1.00 90.19 127 SER A N 1
ATOM 952 C CA . SER A 1 127 ? -1.170 6.302 12.143 1.00 90.19 127 SER A CA 1
ATOM 953 C C . SER A 1 127 ? -1.740 5.751 10.836 1.00 90.19 127 SER A C 1
ATOM 955 O O . SER A 1 127 ? -2.875 5.273 10.807 1.00 90.19 127 SER A O 1
ATOM 957 N N . THR A 1 128 ? -0.953 5.761 9.755 1.00 93.00 128 THR A N 1
ATOM 958 C CA . THR A 1 128 ? -1.378 5.215 8.457 1.00 93.00 128 THR A CA 1
ATOM 959 C C . THR A 1 128 ? -0.941 3.771 8.254 1.00 93.00 128 THR A C 1
ATOM 961 O O . THR A 1 128 ? -1.627 3.038 7.550 1.00 93.00 128 THR A O 1
ATO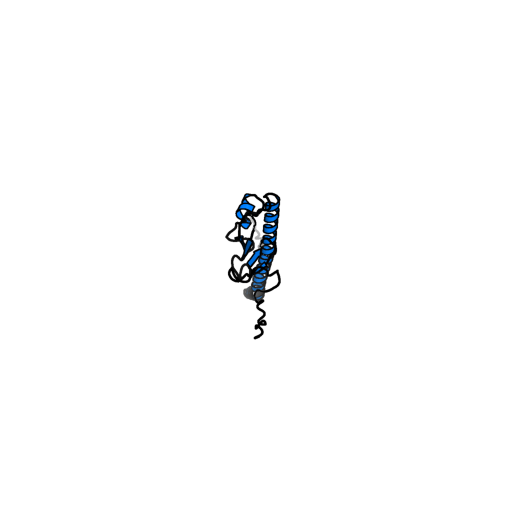M 964 N N . GLY A 1 129 ? 0.132 3.347 8.915 1.00 91.12 129 GLY A N 1
ATOM 965 C CA . GLY A 1 129 ? 0.624 1.974 8.926 1.00 91.12 129 GLY A CA 1
ATOM 966 C C . GLY A 1 129 ? 1.708 1.799 9.984 1.00 91.12 129 GLY A C 1
ATOM 967 O O . GLY A 1 129 ? 2.235 2.782 10.514 1.00 91.12 129 GLY A O 1
ATOM 968 N N . ARG A 1 130 ? 2.013 0.551 10.336 1.00 87.56 130 ARG A N 1
ATOM 969 C CA . ARG A 1 130 ? 3.038 0.215 11.334 1.00 87.56 130 ARG A CA 1
ATOM 970 C C . ARG A 1 130 ? 4.368 -0.188 10.714 1.00 87.56 130 ARG A C 1
ATOM 972 O O . ARG A 1 130 ? 5.403 0.080 11.311 1.00 87.56 130 ARG A O 1
ATOM 979 N N . TYR A 1 131 ? 4.318 -0.838 9.559 1.00 87.75 131 TYR A N 1
ATOM 980 C CA . TYR A 1 131 ? 5.478 -1.433 8.907 1.00 87.75 131 TYR A CA 1
ATOM 981 C C . TYR A 1 131 ? 5.755 -0.741 7.576 1.00 87.75 131 TYR A C 1
ATOM 983 O O . TYR A 1 131 ? 4.809 -0.381 6.868 1.00 87.75 131 TYR A O 1
ATOM 991 N N . ASN A 1 132 ? 7.031 -0.581 7.234 1.00 90.62 132 ASN A N 1
ATOM 992 C CA . ASN A 1 132 ? 7.462 -0.389 5.852 1.00 90.62 132 ASN A CA 1
ATOM 993 C C . ASN A 1 132 ? 7.538 -1.752 5.158 1.00 90.62 132 ASN A C 1
ATOM 995 O O . ASN A 1 132 ? 7.704 -2.783 5.820 1.00 90.62 132 ASN A O 1
ATOM 999 N N . PHE A 1 133 ? 7.419 -1.756 3.834 1.00 91.75 133 PHE A N 1
ATOM 1000 C CA . PHE A 1 133 ? 7.583 -2.961 3.032 1.00 91.75 133 PHE A CA 1
ATOM 1001 C C . PHE A 1 133 ? 8.654 -2.759 1.978 1.00 91.75 133 PHE A C 1
ATOM 1003 O O . PHE A 1 133 ? 8.546 -1.838 1.179 1.00 91.75 133 PHE A O 1
ATOM 1010 N N . THR A 1 134 ? 9.644 -3.640 1.935 1.00 91.81 134 THR A N 1
ATOM 1011 C CA . THR A 1 134 ? 10.712 -3.585 0.935 1.00 91.81 134 THR A CA 1
ATOM 1012 C C . THR A 1 134 ? 10.583 -4.741 -0.039 1.00 91.81 134 THR A C 1
ATOM 1014 O O . THR A 1 134 ? 10.144 -5.841 0.315 1.00 91.81 134 THR A O 1
ATOM 1017 N N . VAL A 1 135 ? 10.941 -4.479 -1.289 1.00 89.50 135 VAL A N 1
ATOM 1018 C CA . VAL A 1 135 ? 11.029 -5.480 -2.346 1.00 89.50 135 VAL A CA 1
ATOM 1019 C C . VAL A 1 135 ? 12.339 -5.269 -3.080 1.00 89.50 135 VAL A C 1
ATOM 1021 O O . VAL A 1 135 ? 12.654 -4.146 -3.457 1.00 89.50 135 VAL A O 1
ATOM 1024 N N . ALA A 1 136 ? 13.072 -6.354 -3.299 1.00 86.56 136 ALA A N 1
ATOM 1025 C CA . ALA A 1 136 ? 14.263 -6.374 -4.136 1.00 86.56 136 ALA A CA 1
ATOM 1026 C C . ALA A 1 136 ? 14.002 -7.187 -5.417 1.00 86.56 136 ALA A C 1
ATOM 1028 O O . ALA A 1 136 ? 12.901 -7.691 -5.650 1.00 86.56 136 ALA A O 1
ATOM 1029 N N . GLN A 1 137 ? 15.045 -7.391 -6.219 1.00 83.62 137 GLN A N 1
ATOM 1030 C CA . GLN A 1 137 ? 14.993 -8.150 -7.473 1.00 83.62 137 GLN A CA 1
ATOM 1031 C C . GLN A 1 137 ? 14.450 -9.588 -7.334 1.00 83.62 137 GLN A C 1
ATOM 1033 O O . GLN A 1 137 ? 14.002 -10.182 -8.313 1.00 83.62 137 GLN A O 1
ATOM 1038 N N . ASP A 1 138 ? 14.457 -10.161 -6.128 1.00 83.88 138 ASP A N 1
ATOM 1039 C CA . ASP A 1 138 ? 13.874 -11.478 -5.848 1.00 83.88 138 ASP A CA 1
ATOM 1040 C C . ASP A 1 138 ? 12.334 -11.487 -5.774 1.00 83.88 138 ASP A C 1
ATOM 1042 O O . ASP A 1 138 ? 11.735 -12.554 -5.622 1.00 83.88 138 ASP A O 1
ATOM 1046 N N . LEU A 1 139 ? 11.693 -10.319 -5.912 1.00 86.38 139 LEU A N 1
ATOM 1047 C CA . LEU A 1 139 ? 10.242 -10.108 -5.884 1.00 86.38 139 LEU A CA 1
ATOM 1048 C C . LEU A 1 139 ? 9.581 -10.467 -4.546 1.00 86.38 139 LEU A C 1
ATOM 1050 O O . LEU A 1 139 ? 8.352 -10.592 -4.461 1.00 86.38 139 LEU A O 1
ATOM 1054 N N . VAL A 1 140 ? 10.368 -10.654 -3.486 1.00 87.75 140 VAL A N 1
ATOM 1055 C CA . VAL A 1 140 ? 9.839 -11.003 -2.172 1.00 87.75 140 VAL A CA 1
ATOM 1056 C C . VAL A 1 140 ? 9.490 -9.730 -1.418 1.00 87.75 140 VAL A C 1
ATOM 1058 O O . VAL A 1 140 ? 10.342 -8.883 -1.173 1.00 87.75 140 VAL A O 1
ATOM 1061 N N . VAL A 1 141 ? 8.232 -9.630 -0.984 1.00 88.81 141 VAL A N 1
ATOM 1062 C CA . VAL A 1 141 ? 7.799 -8.561 -0.078 1.00 88.81 141 VAL A CA 1
ATOM 1063 C C . VAL A 1 141 ? 8.281 -8.869 1.335 1.00 88.81 141 VAL A C 1
ATOM 1065 O O . VAL A 1 141 ? 7.929 -9.902 1.915 1.00 88.81 141 VAL A O 1
ATOM 1068 N N . ARG A 1 142 ? 9.071 -7.953 1.886 1.00 86.00 142 ARG A N 1
ATOM 1069 C CA . ARG A 1 142 ? 9.629 -7.989 3.244 1.00 86.00 142 ARG A CA 1
ATOM 1070 C C . ARG A 1 142 ? 9.007 -6.872 4.064 1.00 86.00 142 ARG A C 1
ATOM 1072 O O . ARG A 1 142 ? 8.451 -5.944 3.488 1.00 86.00 142 ARG A O 1
ATOM 1079 N N . TYR A 1 143 ? 9.065 -6.968 5.387 1.00 85.69 143 TYR A N 1
ATOM 1080 C CA . TYR A 1 143 ? 8.555 -5.923 6.274 1.00 85.69 143 TYR A CA 1
ATOM 1081 C C . TYR A 1 143 ? 9.633 -5.494 7.269 1.00 85.69 143 TYR A C 1
ATOM 1083 O O . TYR A 1 143 ? 10.425 -6.324 7.711 1.00 85.69 143 TYR A O 1
ATOM 1091 N N . GLY A 1 144 ? 9.641 -4.213 7.625 1.00 76.75 144 GLY A N 1
ATOM 1092 C CA . GLY A 1 144 ? 10.513 -3.643 8.650 1.00 76.75 144 GLY A CA 1
ATOM 1093 C C . GLY A 1 144 ? 9.722 -2.816 9.665 1.00 76.75 144 GLY A C 1
ATOM 1094 O O . GLY A 1 144 ? 8.537 -2.532 9.477 1.00 76.75 144 GLY A O 1
ATOM 1095 N N . THR A 1 145 ? 10.363 -2.460 10.780 1.00 61.06 145 THR A N 1
ATOM 1096 C CA . THR A 1 145 ? 9.763 -1.640 11.850 1.00 61.06 145 THR A CA 1
ATOM 1097 C C . THR A 1 145 ? 10.333 -0.223 11.941 1.00 61.06 145 THR A C 1
ATOM 1099 O O . THR A 1 145 ? 9.789 0.581 12.695 1.00 61.06 145 THR A O 1
ATOM 1102 N N . LEU A 1 146 ? 11.403 0.098 11.205 1.00 47.09 146 LEU A N 1
ATOM 1103 C CA . LEU A 1 146 ? 12.086 1.398 11.195 1.00 47.09 146 LEU A CA 1
ATOM 1104 C C . LEU A 1 146 ? 12.704 1.646 9.804 1.00 47.09 146 LEU A C 1
ATOM 1106 O O . LEU A 1 146 ? 13.235 0.718 9.201 1.00 47.09 146 LEU A O 1
ATOM 1110 N N . ALA A 1 147 ? 12.666 2.890 9.318 1.00 42.09 147 ALA A N 1
ATOM 1111 C CA . ALA A 1 147 ? 13.491 3.340 8.187 1.00 42.09 147 ALA A CA 1
ATOM 1112 C C . ALA A 1 147 ? 14.991 3.379 8.584 1.00 42.09 147 ALA A C 1
ATOM 1114 O O . ALA A 1 147 ? 15.291 3.498 9.773 1.00 42.09 147 ALA A O 1
ATOM 1115 N N . PRO A 1 148 ? 15.949 3.463 7.644 1.00 46.94 148 PRO A N 1
ATOM 1116 C CA . PRO A 1 148 ? 16.407 2.440 6.708 1.00 46.94 148 PRO A CA 1
ATOM 1117 C C . PRO A 1 148 ? 17.757 1.789 7.116 1.00 46.94 148 PRO A C 1
ATOM 1119 O O . PRO A 1 148 ? 18.452 1.250 6.265 1.00 46.94 148 PRO A O 1
ATOM 1122 N N . GLU A 1 149 ? 18.179 1.827 8.387 1.00 46.31 149 GLU A N 1
ATOM 1123 C CA . GLU A 1 149 ? 19.540 1.365 8.762 1.00 46.31 149 GLU A CA 1
ATOM 1124 C C . GLU A 1 149 ? 19.617 -0.093 9.271 1.00 46.31 149 GLU A C 1
ATOM 1126 O O . GLU A 1 149 ? 20.682 -0.700 9.252 1.00 46.31 149 GLU A O 1
ATOM 1131 N N . GLU A 1 150 ? 18.491 -0.704 9.656 1.00 45.84 150 GLU A N 1
ATOM 1132 C CA . GLU A 1 150 ? 18.466 -2.024 10.326 1.00 45.84 150 GLU A CA 1
ATOM 1133 C C . GLU A 1 150 ? 17.792 -3.139 9.494 1.00 45.84 150 GLU A C 1
ATOM 1135 O O . GLU A 1 150 ? 17.667 -4.280 9.941 1.00 45.84 150 GLU A O 1
ATOM 1140 N N . ALA A 1 151 ? 17.344 -2.853 8.266 1.00 42.88 151 ALA A N 1
ATOM 1141 C CA . ALA A 1 151 ? 16.737 -3.862 7.397 1.00 42.88 151 ALA A CA 1
ATOM 1142 C C . ALA A 1 151 ? 17.822 -4.690 6.683 1.00 42.88 151 ALA A C 1
ATOM 1144 O O . ALA A 1 151 ? 18.115 -4.489 5.507 1.00 42.88 151 ALA A O 1
ATOM 1145 N N . LEU A 1 152 ? 18.438 -5.637 7.397 1.00 42.56 152 LEU A N 1
ATOM 1146 C CA . LEU A 1 152 ? 19.340 -6.617 6.788 1.00 42.56 152 LEU A CA 1
ATOM 1147 C C . LEU A 1 152 ? 18.602 -7.421 5.703 1.00 42.56 152 LEU A C 1
ATOM 1149 O O . LEU A 1 152 ? 17.527 -7.985 5.932 1.00 42.56 152 LEU A O 1
ATOM 1153 N N . ALA A 1 153 ? 19.205 -7.487 4.514 1.00 42.28 153 ALA A N 1
ATOM 1154 C CA . ALA A 1 153 ? 18.715 -8.263 3.383 1.00 42.28 153 ALA A CA 1
ATOM 1155 C C . ALA A 1 153 ? 18.380 -9.713 3.790 1.00 42.28 153 ALA A C 1
ATOM 1157 O O . ALA A 1 153 ? 19.205 -10.408 4.382 1.00 42.28 153 ALA A O 1
ATOM 1158 N N . GLY A 1 154 ? 17.181 -10.188 3.428 1.00 46.50 154 GLY A N 1
ATOM 1159 C CA . GLY A 1 154 ? 16.856 -11.620 3.434 1.00 46.50 154 GLY A CA 1
ATOM 1160 C C . GLY A 1 154 ? 15.753 -12.106 4.379 1.00 46.50 154 GLY A C 1
ATOM 1161 O O . GLY A 1 154 ? 15.436 -13.291 4.318 1.00 46.50 154 GLY A O 1
ATOM 1162 N N . GLN A 1 155 ? 15.111 -11.266 5.200 1.00 51.25 155 GLN A N 1
ATOM 1163 C CA . GLN A 1 155 ? 14.035 -11.755 6.081 1.00 51.25 155 GLN A CA 1
ATOM 1164 C C . GLN A 1 155 ? 12.686 -11.874 5.334 1.00 51.25 155 GLN A C 1
ATOM 1166 O O . GLN A 1 155 ? 12.190 -10.887 4.778 1.00 51.25 155 GLN A O 1
ATOM 1171 N N . PRO A 1 156 ? 12.099 -13.084 5.218 1.00 51.25 156 PRO A N 1
ATOM 1172 C CA . PRO A 1 156 ? 10.794 -13.288 4.594 1.00 51.25 156 PRO A CA 1
ATOM 1173 C C . PRO A 1 156 ? 9.650 -12.837 5.515 1.00 51.25 156 PRO A C 1
ATOM 1175 O O . PRO A 1 156 ? 9.811 -12.691 6.726 1.00 51.25 156 PRO A O 1
ATOM 1178 N N . ILE A 1 157 ? 8.463 -12.651 4.932 1.00 49.38 157 ILE A N 1
ATOM 1179 C CA . ILE A 1 157 ? 7.231 -12.331 5.663 1.00 49.38 157 ILE A CA 1
ATOM 1180 C C . ILE A 1 157 ? 7.003 -13.327 6.823 1.00 49.38 157 ILE A C 1
ATOM 1182 O O . ILE A 1 157 ? 6.810 -14.521 6.599 1.00 49.38 157 ILE A O 1
ATOM 1186 N N . GLY A 1 158 ? 7.051 -12.833 8.067 1.00 45.12 158 GLY A N 1
ATOM 1187 C CA . GLY A 1 158 ? 6.799 -13.616 9.287 1.00 45.12 158 GLY A CA 1
ATOM 1188 C C . GLY A 1 158 ? 7.933 -13.730 10.317 1.00 45.12 158 GLY A C 1
ATOM 1189 O O . GLY A 1 158 ? 7.692 -14.337 11.358 1.00 45.12 158 GLY A O 1
ATOM 1190 N N . GLN A 1 159 ? 9.124 -13.161 10.092 1.00 43.88 159 GLN A N 1
ATOM 1191 C CA . GLN A 1 159 ? 10.203 -13.148 11.094 1.00 43.88 159 GLN A CA 1
ATOM 1192 C C . GLN A 1 159 ? 10.565 -11.709 11.485 1.00 43.88 159 GLN A C 1
ATOM 1194 O O . GLN A 1 159 ? 10.932 -10.909 10.632 1.00 43.88 159 GLN A O 1
ATOM 1199 N N . SER A 1 160 ? 10.402 -11.369 12.769 1.00 42.50 160 SER A N 1
ATOM 1200 C CA . SER A 1 160 ? 10.765 -10.062 13.328 1.00 42.50 160 SER A CA 1
ATOM 1201 C C . SER A 1 160 ? 12.283 -9.874 13.347 1.00 42.50 160 SER A C 1
ATOM 1203 O O . SER A 1 160 ? 13.012 -10.836 13.580 1.00 42.50 160 SER A O 1
ATOM 1205 N N . ALA A 1 161 ? 12.729 -8.625 13.184 1.00 48.88 161 ALA A N 1
ATOM 1206 C CA . ALA A 1 161 ? 14.136 -8.215 13.121 1.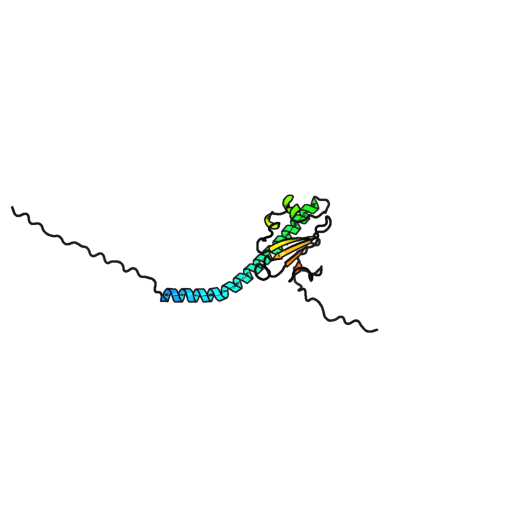00 48.88 161 ALA A CA 1
ATOM 1207 C C . ALA A 1 161 ? 14.999 -8.610 14.345 1.00 48.88 161 ALA A C 1
ATOM 1209 O O . ALA A 1 161 ? 16.221 -8.592 14.256 1.00 48.88 161 ALA A O 1
ATOM 1210 N N . ASP A 1 162 ? 14.398 -9.067 15.449 1.00 46.66 162 ASP A N 1
ATOM 1211 C CA . ASP A 1 162 ? 15.075 -9.459 16.700 1.00 46.66 162 ASP A CA 1
ATOM 1212 C C . ASP A 1 162 ? 15.778 -10.839 16.660 1.00 46.66 162 ASP A C 1
ATOM 1214 O O . ASP A 1 162 ? 15.981 -11.488 17.684 1.00 46.66 162 ASP A O 1
ATOM 1218 N N . GLY A 1 163 ? 16.163 -11.327 15.481 1.00 43.03 163 GLY A N 1
ATOM 1219 C CA . GLY A 1 163 ? 16.758 -12.653 15.283 1.00 43.03 163 GLY A CA 1
ATOM 1220 C C . GLY A 1 163 ? 18.220 -12.820 15.720 1.00 43.03 163 GLY A C 1
ATOM 1221 O O . GLY A 1 163 ? 18.874 -13.731 15.215 1.00 43.03 163 GLY A O 1
ATOM 1222 N N . VAL A 1 164 ? 18.761 -11.989 16.619 1.00 45.34 164 VAL A N 1
ATOM 1223 C CA . VAL A 1 164 ? 20.082 -12.246 17.220 1.00 45.34 164 VAL A CA 1
ATOM 1224 C C . VAL A 1 164 ? 19.916 -13.332 18.282 1.00 45.34 164 VAL A C 1
ATOM 1226 O O . VAL A 1 164 ? 19.639 -13.059 19.449 1.00 45.34 164 VAL A O 1
ATOM 1229 N N . SER A 1 165 ? 20.074 -14.592 17.874 1.00 46.75 165 SER A N 1
ATOM 1230 C CA . SER A 1 165 ? 20.322 -15.687 18.809 1.00 46.75 165 SER A CA 1
ATOM 1231 C C . SER A 1 165 ? 21.619 -15.388 19.556 1.00 46.75 165 SER A C 1
ATOM 1233 O O . SER A 1 165 ? 22.705 -15.428 18.981 1.00 46.75 165 SER A O 1
ATOM 1235 N N . SER A 1 166 ? 21.510 -15.083 20.841 1.00 48.62 166 SER A N 1
ATOM 1236 C CA . SER A 1 166 ? 22.613 -14.792 21.758 1.00 48.62 166 SER A CA 1
ATOM 1237 C C . SER A 1 166 ? 23.469 -16.021 22.117 1.00 48.62 166 SER A C 1
ATOM 1239 O O . SER A 1 166 ? 23.945 -16.108 23.243 1.00 48.62 166 SER A O 1
ATOM 1241 N N . ASP A 1 167 ? 23.646 -16.980 21.203 1.00 55.25 167 ASP A N 1
ATOM 1242 C CA . ASP A 1 167 ? 24.098 -18.341 21.536 1.00 55.25 167 ASP A CA 1
ATOM 1243 C C . ASP A 1 167 ? 25.293 -18.851 20.714 1.00 55.25 167 ASP A C 1
ATOM 1245 O O . ASP A 1 167 ? 25.462 -20.053 20.526 1.00 55.25 167 ASP A O 1
ATOM 1249 N N . GLU A 1 168 ? 26.180 -17.959 20.266 1.00 54.31 168 GLU A N 1
ATOM 1250 C CA . GLU A 1 168 ? 27.459 -18.381 19.679 1.00 54.31 168 GLU A CA 1
ATOM 1251 C C . GLU A 1 168 ? 28.636 -17.635 20.320 1.00 54.31 168 GLU A C 1
ATOM 1253 O O . GLU A 1 168 ? 29.205 -16.688 19.781 1.00 54.31 168 GLU A O 1
ATOM 1258 N N . ALA A 1 169 ? 28.991 -18.068 21.533 1.00 49.50 169 ALA A N 1
ATOM 1259 C CA . ALA A 1 169 ? 30.328 -17.839 22.065 1.00 49.50 169 ALA A CA 1
ATOM 1260 C C . ALA A 1 169 ? 31.306 -18.783 21.334 1.00 49.50 169 ALA A C 1
ATOM 1262 O O . ALA A 1 169 ? 31.032 -19.985 21.259 1.00 49.50 169 ALA A O 1
ATOM 1263 N N . PRO A 1 170 ? 32.434 -18.290 20.793 1.00 59.38 170 PRO A N 1
ATOM 1264 C CA . PRO A 1 170 ? 33.401 -19.152 20.125 1.00 59.38 170 PRO A CA 1
ATOM 1265 C C . PRO A 1 170 ? 34.027 -20.130 21.134 1.00 59.38 170 PRO A C 1
ATOM 1267 O O . PRO A 1 170 ? 34.318 -19.729 22.265 1.00 59.38 170 PRO A O 1
ATOM 1270 N N . PRO A 1 171 ? 34.263 -21.402 20.763 1.00 58.75 171 PRO A N 1
ATOM 1271 C CA . PRO A 1 171 ? 35.019 -22.305 21.614 1.00 58.75 171 PRO A CA 1
ATOM 1272 C C . PRO A 1 171 ? 36.465 -21.807 21.710 1.00 58.75 171 PRO A C 1
ATOM 1274 O O . PRO A 1 171 ? 37.159 -21.693 20.700 1.00 58.75 171 PRO A O 1
ATOM 1277 N N . GLU A 1 172 ? 36.912 -21.511 22.929 1.00 52.75 172 GLU A N 1
ATOM 1278 C CA . GLU A 1 172 ? 38.332 -21.327 23.219 1.00 52.75 172 GLU A CA 1
ATOM 1279 C C . GLU A 1 172 ? 39.068 -22.648 22.954 1.00 52.75 172 GLU A C 1
ATOM 1281 O O . GLU A 1 172 ? 38.804 -23.666 23.601 1.00 52.75 172 GLU A O 1
ATOM 1286 N N . GLY A 1 173 ? 39.977 -22.619 21.979 1.00 54.91 173 GLY A N 1
ATOM 1287 C CA . GLY A 1 173 ? 40.885 -23.704 21.622 1.00 54.91 173 GLY A CA 1
ATOM 1288 C C . GLY A 1 173 ? 42.087 -23.169 20.866 1.00 54.91 173 GLY A C 1
ATOM 1289 O O . GLY A 1 173 ? 41.868 -22.568 19.793 1.00 54.91 173 GLY A O 1
#

pLDDT: mean 82.31, std 18.07, range [42.09, 97.88]

Solvent-accessible surface area (backbone atoms only — not comparable to full-atom values): 10486 Å² total; per-residue (Å²): 137,88,82,84,82,81,85,80,89,78,82,77,82,74,77,78,78,78,81,82,74,86,52,71,67,60,52,53,54,52,54,52,52,51,50,56,51,45,69,60,45,52,64,54,49,49,52,52,48,16,54,51,17,48,54,50,45,57,51,47,52,54,49,52,50,52,25,42,54,57,46,15,74,77,48,88,64,26,42,70,42,69,69,55,33,29,77,70,65,55,40,64,70,67,59,72,33,85,83,30,54,69,36,27,24,55,45,74,75,41,68,48,52,81,44,42,25,35,35,38,37,34,66,38,74,79,63,28,12,70,49,35,34,40,32,44,76,84,67,52,65,23,69,41,81,64,86,86,84,78,73,67,90,83,57,57,77,90,61,71,92,80,70,75,75,94,77,77,79,80,82,91,126

Mean predicted aligned error: 12.7 Å

Secondary structure (DSSP, 8-state):
-----PPP------PPP---PPPHHHHHHHHHHHHHHHHHHHHHHHHHHHHHHHHHHHHHHHHHHHHHHHHHHHTTT----HHHHHHTTSS-GGGG-TT-BTTEEEEEEE--TT--EEEEEESSBTTTBS-EEEEETT--EEEESSSSSS--TT--TT--S----S--PPPP-